Protein AF-A0A2X1STD0-F1 (afdb_monomer_lite)

Secondary structure (DSSP, 8-state):
-HHHHHHHHHHHHHHHHHHHHHHHHT-------HHHHHHHHHHHT-GGGG--HHHHHHHHHHHH-TT---TT-----HHHHHHHHHHHHHHH-GGGHHHHHHHHHHHHHHHHHHHHHHHH----HHHHHHHHHHHHHHHHHHHHHHHHHHIIIIIS-------------

Structure (mmCIF, N/CA/C/O backbone):
data_AF-A0A2X1STD0-F1
#
_entry.id   AF-A0A2X1STD0-F1
#
loop_
_atom_site.group_PDB
_atom_site.id
_atom_site.type_symbol
_atom_site.label_atom_id
_atom_site.label_alt_id
_atom_site.label_comp_id
_atom_site.label_asym_id
_atom_site.label_entity_id
_atom_site.label_seq_id
_atom_site.pdbx_PDB_ins_code
_atom_site.Cartn_x
_atom_site.Cartn_y
_atom_site.Cartn_z
_atom_site.occupancy
_atom_site.B_iso_or_equiv
_atom_site.auth_seq_id
_atom_site.auth_comp_id
_atom_site.auth_asym_id
_atom_site.auth_atom_id
_atom_site.pdbx_PDB_model_num
ATOM 1 N N . MET A 1 1 ? -5.506 3.963 -23.080 1.00 34.03 1 MET A N 1
ATOM 2 C CA . MET A 1 1 ? -5.191 4.203 -21.657 1.00 34.03 1 MET A CA 1
ATOM 3 C C . MET A 1 1 ? -6.422 4.009 -20.786 1.00 34.03 1 MET A C 1
ATOM 5 O O . MET A 1 1 ? -6.358 3.177 -19.891 1.00 34.03 1 MET A O 1
ATOM 9 N N . ASP A 1 2 ? -7.550 4.647 -21.108 1.00 25.81 2 ASP A N 1
ATOM 10 C CA . ASP A 1 2 ? -8.793 4.555 -20.318 1.00 25.81 2 ASP A CA 1
ATOM 11 C C . ASP A 1 2 ? -9.276 3.114 -20.081 1.00 25.81 2 ASP A C 1
ATOM 13 O O . ASP A 1 2 ? -9.507 2.726 -18.943 1.00 25.81 2 ASP A O 1
ATOM 17 N N . ASN A 1 3 ? -9.277 2.257 -21.109 1.00 29.80 3 ASN A N 1
ATOM 18 C CA . ASN A 1 3 ? -9.734 0.864 -20.974 1.00 29.80 3 ASN A CA 1
ATOM 19 C C . ASN A 1 3 ? -8.847 -0.028 -20.075 1.00 29.80 3 ASN A C 1
ATOM 21 O O . ASN A 1 3 ? -9.343 -1.008 -19.525 1.00 29.80 3 ASN A O 1
ATOM 25 N N . PHE A 1 4 ? -7.555 0.290 -19.904 1.00 35.88 4 PHE A N 1
ATOM 26 C CA . PHE A 1 4 ? -6.649 -0.483 -19.036 1.00 35.88 4 PHE A CA 1
ATOM 27 C C . PHE A 1 4 ? -6.838 -0.095 -17.567 1.00 35.88 4 PHE A C 1
ATOM 29 O O . PHE A 1 4 ? -6.947 -0.962 -16.706 1.00 35.88 4 PHE A O 1
ATOM 36 N N . ILE A 1 5 ? -6.976 1.208 -17.296 1.00 35.09 5 ILE A N 1
ATOM 37 C CA . ILE A 1 5 ? -7.277 1.739 -15.961 1.00 35.09 5 ILE A CA 1
ATOM 38 C C . ILE A 1 5 ? -8.663 1.256 -15.512 1.00 35.09 5 ILE A C 1
ATOM 40 O O . ILE A 1 5 ? -8.796 0.720 -14.413 1.00 35.09 5 ILE A O 1
ATOM 44 N N . THR A 1 6 ? -9.682 1.344 -16.376 1.00 33.81 6 THR A N 1
ATOM 45 C CA . THR A 1 6 ? -11.026 0.823 -16.083 1.00 33.81 6 THR A CA 1
ATOM 46 C C . THR A 1 6 ? -11.011 -0.693 -15.888 1.00 33.81 6 THR A C 1
ATOM 48 O O . THR A 1 6 ? -11.595 -1.176 -14.920 1.00 33.81 6 THR A O 1
ATOM 51 N N . GLY A 1 7 ? -10.297 -1.453 -16.727 1.00 27.80 7 GLY A N 1
ATOM 52 C CA . GLY A 1 7 ? -10.143 -2.902 -16.561 1.00 27.80 7 GLY A CA 1
ATOM 53 C C . GLY A 1 7 ? -9.484 -3.290 -15.233 1.00 27.80 7 GLY A C 1
ATOM 54 O O . GLY A 1 7 ? -9.909 -4.249 -14.595 1.00 27.80 7 GLY A O 1
ATOM 55 N N . PHE A 1 8 ? -8.512 -2.504 -14.765 1.00 41.25 8 PHE A N 1
ATOM 56 C CA . PHE A 1 8 ? -7.788 -2.755 -13.520 1.00 41.25 8 PHE A CA 1
ATOM 57 C C . PHE A 1 8 ? -8.585 -2.376 -12.264 1.00 41.25 8 PHE A C 1
ATOM 59 O O . PHE A 1 8 ? -8.634 -3.160 -11.321 1.00 41.25 8 PHE A O 1
ATOM 66 N N . PHE A 1 9 ? -9.300 -1.244 -12.267 1.00 44.06 9 PHE A N 1
ATOM 67 C CA . PHE A 1 9 ? -10.268 -0.928 -11.206 1.00 44.06 9 PHE A CA 1
ATOM 68 C C . PHE A 1 9 ? -11.393 -1.965 -11.141 1.00 44.06 9 PHE A C 1
ATOM 70 O O . PHE A 1 9 ? -11.813 -2.341 -10.050 1.00 44.06 9 PHE A O 1
ATOM 77 N N . THR A 1 10 ? -11.832 -2.481 -12.294 1.00 44.03 10 THR A N 1
ATOM 78 C CA . THR A 1 10 ? -12.817 -3.571 -12.360 1.00 44.03 10 THR A CA 1
ATOM 79 C C . THR A 1 10 ? -12.242 -4.870 -11.794 1.00 44.03 10 THR A C 1
ATOM 81 O O . THR A 1 10 ? -12.946 -5.580 -11.086 1.00 44.03 10 THR A O 1
ATOM 84 N N . LEU A 1 11 ? -10.958 -5.166 -12.033 1.00 43.41 11 LEU A N 1
ATOM 85 C CA . LEU A 1 11 ? -10.277 -6.341 -11.484 1.00 43.41 11 LEU A CA 1
ATOM 86 C C . LEU A 1 11 ? -10.058 -6.230 -9.968 1.00 43.41 11 LEU A C 1
ATOM 88 O O . LEU A 1 11 ? -10.284 -7.203 -9.260 1.00 43.41 11 LEU A O 1
ATOM 92 N N . ILE A 1 12 ? -9.676 -5.054 -9.459 1.00 53.53 12 ILE A N 1
ATOM 93 C CA . ILE A 1 12 ? -9.558 -4.787 -8.016 1.00 53.53 12 ILE A CA 1
ATOM 94 C C . ILE A 1 12 ? -10.929 -4.866 -7.347 1.00 53.53 12 ILE A C 1
ATOM 96 O O . ILE A 1 12 ? -11.050 -5.498 -6.306 1.00 53.53 12 ILE A O 1
ATOM 100 N N . ALA A 1 13 ? -11.971 -4.301 -7.958 1.00 51.78 13 ALA A N 1
ATOM 101 C CA . ALA A 1 13 ? -13.334 -4.407 -7.448 1.00 51.78 13 ALA A CA 1
ATOM 102 C C . ALA A 1 13 ? -13.853 -5.856 -7.490 1.00 51.78 13 ALA A C 1
ATOM 104 O O . ALA A 1 13 ? -14.517 -6.295 -6.556 1.00 51.78 13 ALA A O 1
ATOM 105 N N . ALA A 1 14 ? -13.524 -6.623 -8.534 1.00 50.84 14 ALA A N 1
ATOM 106 C CA . ALA A 1 14 ? -13.903 -8.029 -8.658 1.00 50.84 14 ALA A CA 1
ATOM 107 C C . ALA A 1 14 ? -13.141 -8.927 -7.672 1.00 50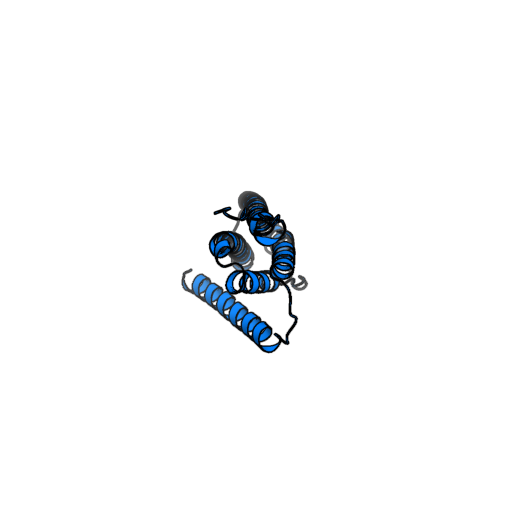.84 14 ALA A C 1
ATOM 109 O O . ALA A 1 14 ? -13.745 -9.791 -7.044 1.00 50.84 14 ALA A O 1
ATOM 110 N N . LEU A 1 15 ? -11.837 -8.705 -7.488 1.00 52.69 15 LEU A N 1
ATOM 111 C CA . LEU A 1 15 ? -11.032 -9.393 -6.477 1.00 52.69 15 LEU A CA 1
ATOM 112 C C . LEU A 1 15 ? -11.496 -9.009 -5.073 1.00 52.69 15 LEU A C 1
ATOM 114 O O . LEU A 1 15 ? -11.702 -9.894 -4.251 1.00 52.69 15 LEU A O 1
ATOM 118 N N . GLY A 1 16 ? -11.761 -7.726 -4.827 1.00 54.34 16 GLY A N 1
ATOM 119 C CA . GLY A 1 16 ? -12.380 -7.234 -3.601 1.00 54.34 16 GLY A CA 1
ATOM 120 C C . GLY A 1 16 ? -13.723 -7.911 -3.335 1.00 54.34 16 GLY A C 1
ATOM 121 O O . GLY A 1 16 ? -13.957 -8.361 -2.223 1.00 54.34 16 GLY A O 1
ATOM 122 N N . ALA A 1 17 ? -14.567 -8.096 -4.355 1.00 55.03 17 ALA A N 1
ATOM 123 C CA . ALA A 1 17 ? -15.843 -8.799 -4.231 1.00 55.03 17 ALA A CA 1
ATOM 124 C C . ALA A 1 17 ? -15.686 -10.307 -3.960 1.00 55.03 17 ALA A C 1
ATOM 126 O O . ALA A 1 17 ? -16.461 -10.858 -3.182 1.00 55.03 17 ALA A O 1
ATOM 127 N N . ILE A 1 18 ? -14.693 -10.975 -4.559 1.00 59.81 18 ILE A N 1
ATOM 128 C CA . ILE A 1 18 ? -14.389 -12.393 -4.298 1.00 59.81 18 ILE A CA 1
ATOM 129 C C . ILE A 1 18 ? -13.857 -12.567 -2.873 1.00 59.81 18 ILE A C 1
ATOM 131 O O . ILE A 1 18 ? -14.379 -13.391 -2.129 1.00 59.81 18 ILE A O 1
ATOM 135 N N . PHE A 1 19 ? -12.892 -11.748 -2.452 1.00 57.16 19 PHE A N 1
ATOM 136 C CA . PHE A 1 19 ? -12.356 -11.790 -1.092 1.00 57.16 19 PHE A CA 1
ATOM 137 C C . PHE A 1 19 ? -13.396 -11.375 -0.047 1.00 57.16 19 PHE A C 1
ATOM 139 O O . PHE A 1 19 ? -13.442 -11.963 1.031 1.00 57.16 19 PHE A O 1
ATOM 146 N N . LEU A 1 20 ? -14.271 -10.416 -0.365 1.00 56.31 20 LEU A N 1
ATOM 147 C CA . LEU A 1 20 ? -15.405 -10.039 0.476 1.00 56.31 20 LEU A CA 1
ATOM 148 C C . LEU A 1 20 ? -16.405 -11.191 0.588 1.00 56.31 20 LEU A C 1
ATOM 150 O O . LEU A 1 20 ? -16.864 -11.484 1.686 1.00 56.31 20 LEU A O 1
ATOM 15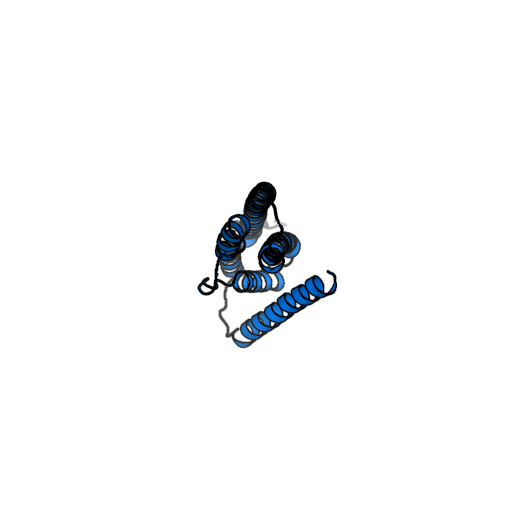4 N N . LYS A 1 21 ? -16.717 -11.878 -0.515 1.00 63.06 21 LYS A N 1
ATOM 155 C CA . LYS A 1 21 ? -17.590 -13.055 -0.511 1.00 63.06 21 LYS A CA 1
ATOM 156 C C . LYS A 1 21 ? -16.993 -14.183 0.334 1.00 63.06 21 LYS A C 1
ATOM 158 O O . LYS A 1 21 ? -17.670 -14.656 1.241 1.00 63.06 21 LYS A O 1
ATOM 163 N N . ASP A 1 22 ? -15.731 -14.544 0.115 1.00 60.09 22 ASP A N 1
ATOM 164 C CA . ASP A 1 22 ? -15.037 -15.569 0.906 1.00 60.09 22 ASP A CA 1
ATOM 165 C C . ASP A 1 22 ? -14.963 -15.181 2.390 1.00 60.09 22 ASP A C 1
ATOM 167 O O . ASP A 1 22 ? -15.122 -16.029 3.272 1.00 60.09 22 ASP A O 1
ATOM 171 N N . HIS A 1 23 ? -14.770 -13.895 2.694 1.00 59.28 23 HIS A N 1
ATOM 172 C CA . HIS A 1 23 ? -14.795 -13.387 4.063 1.00 59.28 23 HIS A CA 1
ATOM 173 C C . HIS A 1 23 ? -16.192 -13.489 4.696 1.00 59.28 23 HIS A C 1
ATOM 175 O O . HIS A 1 23 ? -16.317 -13.901 5.850 1.00 59.28 23 HIS A O 1
ATOM 181 N N . LEU A 1 24 ? -17.248 -13.143 3.953 1.00 59.06 24 LEU A N 1
ATOM 182 C CA . LEU A 1 24 ? -18.639 -13.230 4.402 1.00 59.06 24 LEU A CA 1
ATOM 183 C C . LEU A 1 24 ? -19.098 -14.685 4.586 1.00 59.06 24 LEU A C 1
ATOM 185 O O . LEU A 1 24 ? -19.803 -14.978 5.551 1.00 59.06 24 LEU A O 1
ATOM 189 N N . GLU A 1 25 ? -18.668 -15.603 3.719 1.00 66.19 25 GLU A N 1
ATOM 190 C CA . GLU A 1 25 ? -19.006 -17.031 3.781 1.00 66.19 25 GLU A CA 1
ATOM 191 C C . GLU A 1 25 ? -18.269 -17.761 4.919 1.00 66.19 25 GLU A C 1
ATOM 193 O O . GLU A 1 25 ? -18.838 -18.643 5.565 1.00 66.19 25 GLU A O 1
ATOM 198 N N . ASN A 1 26 ? -17.036 -17.350 5.241 1.00 62.44 26 ASN A N 1
ATOM 199 C CA . ASN A 1 26 ? -16.222 -17.960 6.301 1.00 62.44 26 ASN A CA 1
ATOM 200 C C . ASN A 1 26 ? -16.343 -17.274 7.670 1.00 62.44 26 ASN A C 1
ATOM 202 O O . ASN A 1 26 ? -15.664 -17.661 8.624 1.00 62.44 26 ASN A O 1
ATOM 206 N N . ARG A 1 27 ? -17.238 -16.290 7.811 1.00 61.19 27 ARG A N 1
ATOM 207 C CA . ARG A 1 27 ? -17.431 -15.444 9.001 1.00 61.19 27 ARG A CA 1
ATOM 208 C C . ARG A 1 27 ? -18.067 -16.154 10.206 1.00 61.19 27 ARG A C 1
ATOM 210 O O . ARG A 1 27 ? -18.819 -15.545 10.971 1.00 61.19 27 ARG A O 1
ATOM 217 N N . LYS A 1 28 ? -17.782 -17.446 10.406 1.00 50.31 28 LYS A N 1
ATOM 218 C CA . LYS A 1 28 ? -18.238 -18.226 11.563 1.00 50.31 28 LYS A CA 1
ATOM 219 C C . LYS A 1 28 ? -17.702 -17.604 12.858 1.00 50.31 28 LYS A C 1
ATOM 221 O O . LYS A 1 28 ? -16.575 -17.844 13.267 1.00 50.31 28 LYS A O 1
ATOM 226 N N . HIS A 1 29 ? -18.553 -16.781 13.467 1.00 51.09 29 HIS A N 1
ATOM 227 C CA . HIS A 1 29 ? -18.595 -16.320 14.855 1.00 51.09 29 HIS A CA 1
ATOM 228 C C . HIS A 1 29 ? -17.330 -16.527 15.707 1.00 51.09 29 HIS A C 1
ATOM 230 O O . HIS A 1 29 ? -17.322 -17.325 16.643 1.00 51.09 29 HIS A O 1
ATOM 236 N N . LEU A 1 30 ? -16.311 -15.698 15.494 1.00 53.19 30 LEU A N 1
ATOM 237 C CA . LEU A 1 30 ? -15.399 -15.315 16.570 1.00 53.19 30 LEU A CA 1
ATOM 238 C C . LEU A 1 30 ? -15.855 -13.948 17.083 1.00 53.19 30 LEU A C 1
ATOM 240 O O . LEU A 1 30 ? -15.869 -12.970 16.340 1.00 53.19 30 LEU A O 1
ATOM 244 N N . LYS A 1 31 ? -16.274 -13.874 18.354 1.00 61.00 31 LYS A N 1
ATOM 245 C CA . LYS A 1 31 ? -16.527 -12.602 19.052 1.00 61.00 31 LYS A CA 1
ATOM 246 C C . LYS A 1 31 ? -15.186 -11.887 19.283 1.00 61.00 31 LYS A C 1
ATOM 248 O O . LYS A 1 31 ? -14.687 -11.851 20.403 1.00 61.00 31 LYS A O 1
ATOM 253 N N . THR A 1 32 ? -14.577 -11.357 18.226 1.00 73.88 32 THR A N 1
ATOM 254 C CA . THR A 1 32 ? -13.379 -10.518 18.315 1.00 73.88 32 THR A CA 1
ATOM 255 C C . THR A 1 32 ? -13.769 -9.092 18.684 1.00 73.88 32 THR A C 1
ATOM 257 O O . THR A 1 32 ? -14.653 -8.479 18.083 1.00 73.88 32 THR A O 1
ATOM 260 N N . SER A 1 33 ? -13.115 -8.560 19.715 1.00 86.38 33 SER A N 1
ATOM 261 C CA . SER A 1 33 ? -13.306 -7.179 20.164 1.00 86.38 33 SER A CA 1
ATOM 262 C C . SER A 1 33 ? -12.840 -6.175 19.104 1.00 86.38 33 SER A C 1
ATOM 264 O O . SER A 1 33 ? -11.933 -6.462 18.321 1.00 86.38 33 SER A O 1
ATOM 266 N N . LEU A 1 34 ? -13.401 -4.960 19.126 1.00 88.12 34 LEU A N 1
ATOM 267 C CA . LEU A 1 34 ? -12.980 -3.865 18.240 1.00 88.12 34 LEU A CA 1
ATOM 268 C C . LEU A 1 34 ? -11.468 -3.592 18.342 1.00 88.12 34 LEU A C 1
ATOM 270 O O . LEU A 1 34 ? -10.805 -3.369 17.335 1.00 88.12 34 LEU A O 1
ATOM 274 N N . LYS A 1 35 ? -10.902 -3.709 19.550 1.00 89.44 35 LYS A N 1
ATOM 275 C CA . LYS A 1 35 ? -9.459 -3.588 19.792 1.00 89.44 35 LYS A CA 1
ATOM 276 C C . LYS A 1 35 ? -8.644 -4.694 19.111 1.00 89.44 35 LYS A C 1
ATOM 278 O O . LYS A 1 35 ? -7.591 -4.403 18.561 1.00 89.44 35 LYS A O 1
ATOM 283 N N . GLN A 1 36 ? -9.109 -5.946 19.125 1.00 89.38 36 GLN A N 1
ATOM 284 C CA . GLN A 1 36 ? -8.427 -7.044 18.421 1.00 89.38 36 GLN A CA 1
ATOM 285 C C . GLN A 1 36 ? -8.450 -6.835 16.905 1.00 89.38 36 GLN A C 1
ATOM 287 O O . GLN A 1 36 ? -7.413 -6.974 16.266 1.00 89.38 36 GLN A O 1
ATOM 292 N N . LYS A 1 37 ? -9.591 -6.408 16.354 1.00 90.94 37 LYS A N 1
ATOM 293 C CA . LYS A 1 37 ? -9.704 -6.041 14.935 1.00 90.94 37 LYS A CA 1
ATOM 294 C C . LYS A 1 37 ? -8.783 -4.873 14.564 1.00 90.94 37 LYS A C 1
ATOM 296 O O . LYS A 1 37 ? -8.206 -4.864 13.485 1.00 90.94 37 LYS A O 1
ATOM 301 N N . ALA A 1 38 ? -8.600 -3.910 15.470 1.00 91.88 38 ALA A N 1
ATOM 302 C CA . ALA A 1 38 ? -7.692 -2.785 15.251 1.00 91.88 38 ALA A CA 1
ATOM 303 C C . ALA A 1 38 ? -6.220 -3.220 15.269 1.00 91.88 38 ALA A C 1
ATOM 305 O O . ALA A 1 38 ? -5.422 -2.711 14.490 1.00 91.88 38 ALA A O 1
ATOM 306 N N . ILE A 1 39 ? -5.856 -4.183 16.124 1.00 91.00 39 ILE A N 1
ATOM 307 C CA . ILE A 1 39 ? -4.514 -4.787 16.140 1.00 91.00 39 ILE A CA 1
ATOM 308 C C . ILE A 1 39 ? -4.255 -5.569 14.844 1.00 91.00 39 ILE A C 1
ATOM 310 O O . ILE A 1 39 ? -3.166 -5.477 14.283 1.00 91.00 39 ILE A O 1
ATOM 314 N N . GLU A 1 40 ? -5.252 -6.299 14.344 1.00 92.00 40 GLU A N 1
ATOM 315 C CA . GLU A 1 40 ? -5.168 -6.995 13.056 1.00 92.00 40 GLU A CA 1
ATOM 316 C C . GLU A 1 40 ? -4.980 -6.004 11.898 1.00 92.00 40 GLU A C 1
ATOM 318 O O . GLU A 1 40 ? -4.021 -6.127 11.135 1.00 92.00 40 GLU A O 1
ATOM 323 N N . ALA A 1 41 ? -5.812 -4.960 11.830 1.00 92.31 41 ALA A N 1
ATOM 324 C CA . ALA A 1 41 ? -5.675 -3.889 10.844 1.00 92.31 41 ALA A CA 1
ATOM 325 C C . ALA A 1 41 ? -4.309 -3.191 10.945 1.00 92.31 41 ALA A C 1
ATOM 327 O O . ALA A 1 41 ? -3.689 -2.905 9.927 1.00 92.31 41 ALA A O 1
ATOM 328 N N . TYR A 1 42 ? -3.794 -2.974 12.158 1.00 92.56 42 TYR A N 1
ATOM 329 C CA . TYR A 1 42 ? -2.471 -2.388 12.389 1.00 92.56 42 TYR A CA 1
ATOM 330 C C . TYR A 1 42 ? -1.345 -3.277 11.851 1.00 92.56 42 TYR A C 1
ATOM 332 O O . TYR A 1 42 ? -0.384 -2.774 11.268 1.00 92.56 42 TYR A O 1
ATOM 340 N N . SER A 1 43 ? -1.456 -4.594 12.049 1.00 91.50 43 SER A N 1
ATOM 341 C CA . SER A 1 43 ? -0.496 -5.563 11.522 1.00 91.50 43 SER A CA 1
ATOM 342 C C . SER A 1 43 ? -0.525 -5.588 9.998 1.00 91.50 43 SER A C 1
ATOM 344 O O . SER A 1 43 ? 0.532 -5.620 9.376 1.00 91.50 43 SER A O 1
ATOM 346 N N . LEU A 1 44 ? -1.721 -5.548 9.401 1.00 91.38 44 LEU A N 1
ATOM 347 C CA . LEU A 1 44 ? -1.907 -5.516 7.950 1.00 91.38 44 LEU A CA 1
ATOM 348 C C . LEU A 1 44 ? -1.421 -4.201 7.340 1.00 91.38 44 LEU A C 1
ATOM 350 O O . LEU A 1 44 ? -0.814 -4.236 6.278 1.00 91.38 44 LEU A O 1
ATOM 354 N N . ALA A 1 45 ? -1.598 -3.076 8.036 1.00 92.62 45 ALA A N 1
ATOM 355 C CA . ALA A 1 45 ? -1.183 -1.746 7.600 1.00 92.62 45 ALA A CA 1
ATOM 356 C C . ALA A 1 45 ? 0.344 -1.547 7.521 1.00 92.62 45 ALA A C 1
ATOM 358 O O . ALA A 1 45 ? 0.785 -0.463 7.160 1.00 92.62 45 ALA A O 1
ATOM 359 N N . ASP A 1 46 ? 1.167 -2.546 7.858 1.00 90.44 46 ASP A N 1
ATOM 360 C CA . ASP A 1 46 ? 2.617 -2.471 7.683 1.00 90.44 46 ASP A CA 1
ATOM 361 C C . ASP A 1 46 ? 2.995 -2.361 6.198 1.00 90.44 46 ASP A C 1
ATOM 363 O O . ASP A 1 46 ? 2.687 -3.242 5.398 1.00 90.44 46 ASP A O 1
ATOM 367 N N . SER A 1 47 ? 3.729 -1.304 5.842 1.00 86.56 47 SER A N 1
ATOM 368 C CA . SER A 1 47 ? 4.271 -1.077 4.492 1.00 86.56 47 SER A CA 1
ATOM 369 C C . SER A 1 47 ? 4.919 -2.309 3.833 1.00 86.56 47 SER A C 1
ATOM 371 O O . SER A 1 47 ? 4.833 -2.472 2.614 1.00 86.56 47 SER A O 1
ATOM 373 N N . ARG A 1 48 ? 5.533 -3.214 4.611 1.00 85.56 48 A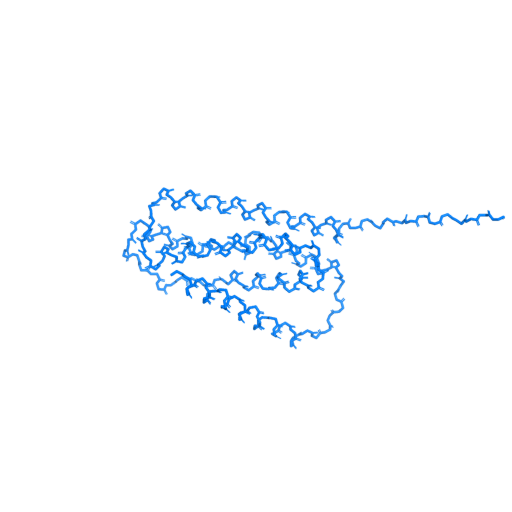RG A N 1
ATOM 374 C CA . ARG A 1 48 ? 6.155 -4.443 4.090 1.00 85.56 48 ARG A CA 1
ATOM 375 C C . ARG A 1 4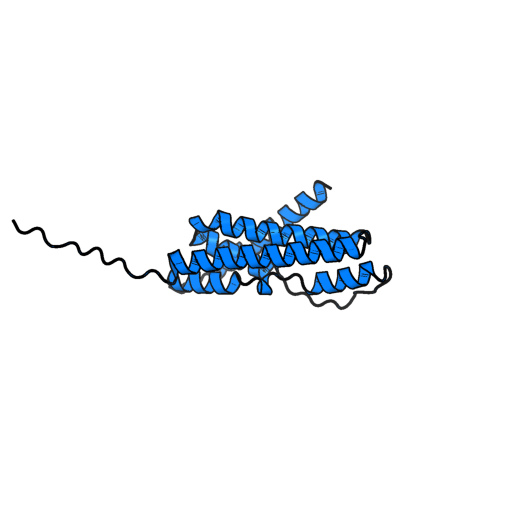8 ? 5.139 -5.387 3.450 1.00 85.56 48 ARG A C 1
ATOM 377 O O . ARG A 1 48 ? 5.452 -5.983 2.428 1.00 85.56 48 ARG A O 1
ATOM 384 N N . ASN A 1 49 ? 3.913 -5.441 3.971 1.00 84.88 49 ASN A N 1
ATOM 385 C CA . ASN A 1 49 ? 2.832 -6.280 3.441 1.00 84.88 49 ASN A CA 1
ATOM 386 C C . ASN A 1 49 ? 2.317 -5.815 2.073 1.00 84.88 49 ASN A C 1
ATOM 388 O O . ASN A 1 49 ? 1.606 -6.562 1.400 1.00 84.88 49 ASN A O 1
ATOM 392 N N . PHE A 1 50 ? 2.649 -4.581 1.685 1.00 86.06 50 PHE A N 1
ATOM 393 C CA . PHE A 1 50 ? 2.237 -3.960 0.426 1.00 86.06 50 PHE A CA 1
ATOM 394 C C . PHE A 1 50 ? 3.411 -3.665 -0.505 1.00 86.06 50 PHE A C 1
ATOM 396 O O . PHE A 1 50 ? 3.261 -2.996 -1.528 1.00 86.06 50 PHE A O 1
ATOM 403 N N . THR A 1 51 ? 4.613 -4.116 -0.150 1.00 84.06 51 THR A N 1
ATOM 404 C CA . THR A 1 51 ? 5.785 -3.863 -0.978 1.00 84.06 51 THR A CA 1
ATOM 405 C C . THR A 1 51 ? 5.728 -4.757 -2.215 1.00 84.06 51 THR A C 1
ATOM 407 O O . THR A 1 51 ? 5.765 -5.975 -2.111 1.00 84.06 51 THR A O 1
ATOM 410 N N . LEU A 1 52 ? 5.718 -4.155 -3.408 1.00 86.25 52 LEU A N 1
ATOM 411 C CA . LEU A 1 52 ? 5.775 -4.862 -4.696 1.00 86.25 52 LEU A CA 1
ATOM 412 C C . LEU A 1 52 ? 7.206 -5.324 -5.040 1.00 86.25 52 LEU A C 1
ATOM 414 O O . LEU A 1 52 ? 7.681 -5.132 -6.157 1.00 86.25 52 LEU A O 1
ATOM 418 N N . ALA A 1 53 ? 7.929 -5.877 -4.060 1.00 84.25 53 ALA A N 1
ATOM 419 C CA . ALA A 1 53 ? 9.375 -6.116 -4.114 1.00 84.25 53 ALA A CA 1
ATOM 420 C C . ALA A 1 53 ? 9.802 -6.930 -5.344 1.00 84.25 53 ALA A C 1
ATOM 422 O O . ALA A 1 53 ? 10.763 -6.578 -6.026 1.00 84.25 53 ALA A O 1
ATOM 423 N N . GLU A 1 54 ? 9.053 -7.978 -5.664 1.00 81.81 54 GLU A N 1
ATOM 424 C CA . GLU A 1 54 ? 9.343 -8.872 -6.786 1.00 81.81 54 GLU A CA 1
ATOM 425 C C . GLU A 1 54 ? 9.199 -8.159 -8.134 1.00 81.81 54 GLU A C 1
ATOM 427 O O . GLU A 1 54 ? 10.099 -8.229 -8.975 1.00 81.81 54 GLU A O 1
ATOM 432 N N . MET A 1 55 ? 8.114 -7.395 -8.315 1.00 84.19 55 MET A N 1
ATOM 433 C CA . MET A 1 55 ? 7.904 -6.583 -9.518 1.00 84.19 55 MET A CA 1
ATOM 434 C C . MET A 1 55 ? 8.975 -5.500 -9.657 1.00 84.19 55 MET A C 1
ATOM 436 O O . MET A 1 55 ? 9.430 -5.237 -10.767 1.00 84.19 55 MET A O 1
ATOM 440 N N . ARG A 1 56 ? 9.426 -4.903 -8.547 1.00 87.00 56 ARG A N 1
ATOM 441 C CA . ARG A 1 56 ? 10.512 -3.910 -8.548 1.00 87.00 56 ARG A CA 1
ATOM 442 C C . ARG A 1 56 ? 11.831 -4.518 -9.013 1.00 87.00 56 ARG A C 1
ATOM 444 O O . ARG A 1 56 ? 12.505 -3.940 -9.861 1.00 87.00 56 ARG A O 1
ATOM 451 N N . VAL A 1 57 ? 12.186 -5.695 -8.495 1.00 85.75 57 VAL A N 1
ATOM 452 C CA . VAL A 1 57 ? 13.394 -6.421 -8.914 1.00 85.75 57 VAL A CA 1
ATOM 453 C C . VAL A 1 57 ? 13.316 -6.778 -10.397 1.00 85.75 57 VAL A C 1
ATOM 455 O O . VAL A 1 57 ? 14.293 -6.574 -11.115 1.00 85.75 57 VAL A O 1
ATOM 458 N N . LEU A 1 58 ? 12.164 -7.263 -10.872 1.00 85.44 58 LEU A N 1
ATOM 459 C CA . LEU A 1 58 ? 11.940 -7.526 -12.294 1.00 85.44 58 LEU A CA 1
ATOM 460 C C . LEU A 1 58 ? 12.145 -6.263 -13.139 1.00 85.44 58 LEU A C 1
ATOM 462 O O . LEU A 1 58 ? 12.944 -6.276 -14.073 1.00 85.44 58 LEU A O 1
ATOM 466 N N . CYS A 1 59 ? 11.455 -5.174 -12.800 1.00 87.25 59 CYS A N 1
ATOM 467 C CA . CYS A 1 59 ? 11.530 -3.922 -13.548 1.00 87.25 59 CYS A CA 1
ATOM 468 C C . CYS A 1 59 ? 12.956 -3.368 -13.567 1.00 87.25 59 CYS A C 1
ATOM 470 O O . CYS A 1 59 ? 13.438 -2.966 -14.621 1.00 87.25 59 CYS A O 1
ATOM 472 N N . GLY A 1 60 ? 13.675 -3.435 -12.442 1.00 87.50 60 GLY A N 1
ATOM 473 C CA . GLY A 1 60 ? 15.078 -3.031 -12.379 1.00 87.50 60 GLY A CA 1
ATOM 474 C C . GLY A 1 60 ? 15.977 -3.835 -13.323 1.00 87.50 60 GLY A C 1
ATOM 475 O O . GLY A 1 60 ? 16.915 -3.283 -13.894 1.00 87.50 60 GLY A O 1
ATOM 476 N N . LYS A 1 61 ? 15.681 -5.121 -13.544 1.00 86.75 61 LYS A N 1
ATOM 477 C CA . LYS A 1 61 ? 16.399 -5.938 -14.530 1.00 86.75 61 LYS A CA 1
ATOM 478 C C . LYS A 1 61 ? 15.996 -5.598 -15.965 1.00 86.75 61 LYS A C 1
ATOM 480 O O . LYS A 1 61 ? 16.887 -5.448 -16.787 1.00 86.75 61 LYS A O 1
ATOM 485 N N . LEU A 1 62 ? 14.705 -5.401 -16.246 1.00 84.88 62 LEU A N 1
ATOM 486 C CA . LEU A 1 62 ? 14.201 -5.033 -17.582 1.00 84.88 62 LEU A CA 1
ATOM 487 C C . LEU A 1 62 ? 14.699 -3.665 -18.065 1.00 84.88 62 LEU A C 1
ATOM 489 O O . LEU A 1 62 ? 14.954 -3.474 -19.252 1.00 84.88 62 LEU A O 1
ATOM 493 N N . VAL A 1 63 ? 14.858 -2.715 -17.143 1.00 86.31 63 VAL A N 1
ATOM 494 C CA . VAL A 1 63 ? 15.412 -1.389 -17.439 1.00 86.31 63 VAL A CA 1
ATOM 495 C C . VAL A 1 63 ? 16.888 -1.474 -17.849 1.00 86.31 63 VAL A C 1
ATOM 497 O O . VAL A 1 63 ? 17.323 -0.707 -18.707 1.00 86.31 63 VAL A O 1
ATOM 500 N N . ASN A 1 64 ? 17.640 -2.427 -17.289 1.00 82.62 64 ASN A N 1
ATOM 501 C CA . ASN A 1 64 ? 19.061 -2.635 -17.592 1.00 82.62 64 ASN A CA 1
ATOM 502 C C . ASN A 1 64 ? 19.292 -3.582 -18.783 1.00 82.62 64 ASN A C 1
ATOM 504 O O . ASN A 1 64 ? 20.257 -3.417 -19.524 1.00 82.62 64 ASN A O 1
ATOM 508 N N . ASP A 1 65 ? 18.415 -4.567 -18.968 1.00 84.00 65 ASP A N 1
ATOM 509 C CA . ASP A 1 65 ? 18.446 -5.544 -20.052 1.00 84.00 65 ASP A CA 1
ATOM 510 C C . ASP A 1 65 ? 17.021 -5.833 -20.545 1.00 84.00 65 ASP A C 1
ATOM 512 O O . ASP A 1 65 ? 16.240 -6.546 -19.909 1.00 84.00 65 ASP A O 1
ATOM 516 N N . LYS A 1 66 ? 16.698 -5.311 -21.733 1.00 76.56 66 LYS A N 1
ATOM 517 C CA . LYS A 1 66 ? 15.371 -5.449 -22.355 1.00 76.56 66 LYS A CA 1
ATOM 518 C C . LYS A 1 66 ? 15.010 -6.889 -22.734 1.00 76.56 66 LYS A C 1
ATOM 520 O O . LYS A 1 66 ? 13.839 -7.155 -22.995 1.00 76.56 66 LYS A O 1
ATOM 525 N N . ASN A 1 67 ? 15.986 -7.799 -22.773 1.00 80.56 67 ASN A N 1
ATOM 526 C CA . ASN A 1 67 ? 15.791 -9.208 -23.114 1.00 80.56 67 ASN A CA 1
ATOM 527 C C . ASN A 1 67 ? 15.772 -10.120 -21.877 1.00 80.56 67 ASN A C 1
ATOM 529 O O . ASN A 1 67 ? 15.793 -11.345 -22.017 1.00 80.56 67 ASN A O 1
ATOM 533 N N . TYR A 1 68 ? 15.737 -9.547 -20.669 1.00 79.88 68 TYR A N 1
ATOM 534 C CA . TYR A 1 68 ? 15.710 -10.320 -19.435 1.00 79.88 68 TYR A CA 1
ATOM 535 C C . TYR A 1 68 ? 14.509 -11.285 -19.404 1.00 79.88 68 TYR A C 1
ATOM 537 O O . TYR A 1 68 ? 13.360 -10.873 -19.552 1.00 79.88 68 TYR A O 1
ATOM 545 N N . SER A 1 69 ? 14.774 -12.578 -19.185 1.00 71.31 69 SER A N 1
ATOM 546 C CA . SER A 1 69 ? 13.748 -13.623 -19.059 1.00 71.31 69 SER A CA 1
ATOM 547 C C . SER A 1 69 ? 13.283 -13.771 -17.608 1.00 71.31 69 SER A C 1
ATOM 549 O O . SER A 1 69 ? 14.098 -13.842 -16.686 1.00 71.31 69 SER A O 1
ATOM 551 N N . TYR A 1 70 ? 11.966 -13.833 -17.393 1.00 66.19 70 TYR A N 1
ATOM 552 C CA . TYR A 1 70 ? 11.353 -13.748 -16.061 1.00 66.19 70 TYR A CA 1
ATOM 553 C C . TYR A 1 70 ? 10.285 -14.816 -15.778 1.00 66.19 70 TYR A C 1
ATOM 555 O O . TYR A 1 70 ? 9.348 -14.592 -15.015 1.00 66.19 70 TYR A O 1
ATOM 563 N N . THR A 1 71 ? 10.459 -16.018 -16.333 1.00 67.69 71 THR A N 1
ATOM 564 C CA . THR A 1 71 ? 9.521 -17.152 -16.197 1.00 67.69 71 THR A CA 1
ATOM 565 C C . THR A 1 71 ? 9.320 -17.673 -14.765 1.00 67.69 71 THR A C 1
ATOM 567 O O . THR A 1 71 ? 8.344 -18.376 -14.526 1.00 67.69 71 THR A O 1
ATOM 570 N N . ASN A 1 72 ? 10.200 -17.332 -13.814 1.00 58.38 72 ASN A N 1
ATOM 571 C CA . ASN A 1 72 ? 10.246 -17.940 -12.473 1.00 58.38 72 ASN A CA 1
ATOM 572 C C . ASN A 1 72 ? 10.048 -16.941 -11.318 1.00 58.38 72 ASN A C 1
ATOM 574 O O . ASN A 1 72 ? 10.578 -17.157 -10.227 1.00 58.38 72 ASN A O 1
ATOM 578 N N . LEU A 1 73 ? 9.348 -15.826 -11.532 1.00 57.91 73 LEU A N 1
ATOM 579 C CA . LEU A 1 73 ? 9.080 -14.911 -10.421 1.00 57.91 73 LEU A CA 1
ATOM 580 C C . LEU A 1 73 ? 8.080 -15.529 -9.435 1.00 57.91 73 LEU A C 1
ATOM 582 O O . LEU A 1 73 ? 7.056 -16.066 -9.876 1.00 57.91 73 LEU A O 1
ATOM 586 N N . PRO A 1 74 ? 8.354 -15.456 -8.120 1.00 52.56 74 PRO A N 1
ATOM 587 C CA . PRO A 1 74 ? 7.365 -15.822 -7.127 1.00 52.56 74 PRO A CA 1
ATOM 588 C C . PRO A 1 74 ? 6.183 -14.841 -7.187 1.00 52.56 74 PRO A C 1
ATOM 590 O O . PRO A 1 74 ? 6.230 -13.813 -7.865 1.00 52.56 74 PRO A O 1
ATOM 593 N N . LYS A 1 75 ? 5.062 -15.255 -6.593 1.00 56.66 75 LYS A N 1
ATOM 594 C CA . LYS A 1 75 ? 3.804 -14.508 -6.598 1.00 56.66 75 LYS A CA 1
ATOM 595 C C . LYS A 1 75 ? 3.376 -14.273 -5.159 1.00 56.66 75 LYS A C 1
ATOM 597 O O . LYS A 1 75 ? 2.648 -15.094 -4.606 1.00 56.66 75 LYS A O 1
ATOM 602 N N . GLU A 1 76 ? 3.786 -13.163 -4.565 1.00 53.50 76 GLU A N 1
ATOM 603 C CA . GLU A 1 76 ? 3.123 -12.667 -3.357 1.00 53.50 76 GLU A CA 1
ATOM 604 C C . GLU A 1 76 ? 2.006 -11.676 -3.717 1.00 53.50 76 GLU A C 1
ATOM 606 O O . GLU A 1 76 ? 2.191 -10.731 -4.489 1.00 53.50 76 GLU A O 1
ATOM 611 N N . SER A 1 77 ? 0.802 -11.901 -3.181 1.00 66.31 77 SER A N 1
ATOM 612 C CA . SER A 1 77 ? -0.374 -11.092 -3.513 1.00 66.31 77 SER A CA 1
ATOM 613 C C . SER A 1 77 ? -0.516 -9.905 -2.560 1.00 66.31 77 SER A C 1
ATOM 615 O O . SER A 1 77 ? -1.226 -9.970 -1.557 1.00 66.31 77 SER A O 1
ATOM 617 N N . VAL A 1 78 ? 0.099 -8.773 -2.918 1.00 79.44 78 VAL A N 1
ATOM 618 C CA . VAL A 1 78 ? -0.162 -7.458 -2.287 1.00 79.44 78 VAL A CA 1
ATOM 619 C C . VAL A 1 78 ? -1.667 -7.151 -2.213 1.00 79.44 78 VAL A C 1
ATOM 621 O O . VAL A 1 78 ? -2.140 -6.546 -1.251 1.00 79.44 78 VAL A O 1
ATOM 624 N N . LEU A 1 79 ? -2.431 -7.621 -3.204 1.00 76.25 79 LEU A N 1
ATOM 625 C CA . LEU A 1 79 ? -3.877 -7.422 -3.298 1.00 76.25 79 LEU A CA 1
ATOM 626 C C . LEU A 1 79 ? -4.655 -8.146 -2.192 1.00 76.25 79 LEU A C 1
ATOM 628 O O . LEU A 1 79 ? -5.680 -7.640 -1.746 1.00 76.25 79 LEU A O 1
ATOM 632 N N . GLU A 1 80 ? -4.174 -9.295 -1.713 1.00 78.50 80 GLU A N 1
ATOM 633 C CA . GLU A 1 80 ? -4.855 -10.050 -0.657 1.00 78.50 80 GLU A CA 1
ATOM 634 C C . GLU A 1 80 ? -4.796 -9.312 0.687 1.00 78.50 80 GLU A C 1
ATOM 636 O O . GLU A 1 80 ? -5.814 -9.148 1.362 1.00 78.50 80 GLU A O 1
ATOM 641 N N . ASN A 1 81 ? -3.614 -8.816 1.064 1.00 83.31 81 ASN A N 1
ATOM 642 C CA . ASN A 1 81 ? -3.443 -8.025 2.285 1.00 83.31 81 ASN A CA 1
ATOM 643 C C . ASN A 1 81 ? -4.253 -6.727 2.226 1.00 83.31 81 ASN A C 1
ATOM 645 O O . ASN A 1 81 ? -4.839 -6.309 3.226 1.00 83.31 81 ASN A O 1
ATOM 649 N N . LEU A 1 82 ? -4.304 -6.105 1.046 1.00 84.38 82 LEU A N 1
ATOM 650 C CA . LEU A 1 82 ? -5.050 -4.875 0.819 1.00 84.38 82 LEU A CA 1
ATOM 651 C C . LEU A 1 82 ? -6.561 -5.101 0.951 1.00 84.38 82 LEU A C 1
ATOM 653 O O . LEU A 1 82 ? -7.221 -4.325 1.637 1.00 84.38 82 LEU A O 1
ATOM 657 N N . ALA A 1 83 ? -7.087 -6.191 0.386 1.00 80.94 83 ALA A N 1
ATOM 658 C CA . ALA A 1 83 ? -8.495 -6.566 0.513 1.00 80.94 83 ALA A CA 1
ATOM 659 C C . ALA A 1 83 ? -8.878 -6.893 1.967 1.00 80.94 83 ALA A C 1
ATOM 661 O O . ALA A 1 83 ? -9.911 -6.446 2.462 1.00 80.94 83 ALA A O 1
ATOM 662 N N . LYS A 1 84 ? -8.023 -7.623 2.697 1.00 83.88 84 LYS A N 1
ATOM 663 C CA . LYS A 1 84 ? -8.234 -7.902 4.129 1.00 83.88 84 LYS A CA 1
ATOM 664 C C . LYS A 1 84 ? -8.294 -6.617 4.955 1.00 83.88 84 LYS A C 1
ATOM 666 O O . LYS A 1 84 ? -9.159 -6.480 5.821 1.00 83.88 84 LYS A O 1
ATOM 671 N N . LEU A 1 85 ? -7.398 -5.668 4.678 1.00 87.19 85 LEU A N 1
ATOM 672 C CA . LEU A 1 85 ? -7.396 -4.370 5.346 1.00 87.19 85 LEU A CA 1
ATOM 673 C C . LEU A 1 85 ? -8.643 -3.549 4.988 1.00 87.19 85 LEU A C 1
ATOM 675 O O . LEU A 1 85 ? -9.265 -2.991 5.887 1.00 87.19 85 LEU A O 1
ATOM 679 N N . GLU A 1 86 ? -9.038 -3.515 3.715 1.00 84.69 86 GLU A N 1
ATOM 680 C CA . GLU A 1 86 ? -10.244 -2.824 3.243 1.00 84.69 86 GLU A CA 1
ATOM 681 C C . GLU A 1 86 ? -11.492 -3.272 4.007 1.00 84.69 86 GLU A C 1
ATOM 683 O O . GLU A 1 86 ? -12.223 -2.444 4.550 1.00 84.69 86 GLU A O 1
ATOM 688 N N . ILE A 1 87 ? -11.691 -4.588 4.118 1.00 81.44 87 ILE A N 1
ATOM 689 C CA . ILE A 1 87 ? -12.820 -5.182 4.839 1.00 81.44 87 ILE A CA 1
ATOM 690 C C . ILE A 1 87 ? -12.819 -4.724 6.302 1.00 81.44 87 ILE A C 1
ATOM 692 O O . ILE A 1 87 ? -13.836 -4.246 6.807 1.00 81.44 87 ILE A O 1
ATOM 696 N N . LEU A 1 88 ? -11.671 -4.797 6.984 1.00 84.81 88 LEU A N 1
ATOM 697 C CA . LEU A 1 88 ? -11.568 -4.366 8.379 1.00 84.81 88 LEU A CA 1
ATOM 698 C C . LEU A 1 88 ? -11.916 -2.884 8.553 1.00 84.81 88 LEU A C 1
ATOM 700 O O . LEU A 1 88 ? -12.633 -2.547 9.501 1.00 84.81 88 LEU A O 1
ATOM 704 N N . ILE A 1 89 ? -11.437 -2.021 7.653 1.00 84.25 89 ILE A N 1
ATOM 705 C CA . ILE A 1 89 ? -11.678 -0.576 7.703 1.00 84.25 89 ILE A CA 1
ATOM 706 C C . ILE A 1 89 ? -13.153 -0.259 7.429 1.00 84.25 89 ILE A C 1
ATOM 708 O O . ILE A 1 89 ? -13.783 0.403 8.254 1.00 84.25 89 ILE A O 1
ATOM 712 N N . ILE A 1 90 ? -13.732 -0.776 6.341 1.00 78.75 90 ILE A N 1
ATOM 713 C CA . ILE A 1 90 ? -15.125 -0.499 5.955 1.00 78.75 90 ILE A CA 1
ATOM 714 C C . ILE A 1 90 ? -16.101 -0.955 7.041 1.00 78.75 90 ILE A C 1
ATOM 716 O O . ILE A 1 90 ? -17.059 -0.251 7.359 1.00 78.75 90 ILE A O 1
ATOM 720 N N . GLU A 1 91 ? -15.863 -2.124 7.629 1.00 78.81 91 GLU A N 1
ATOM 721 C CA . GLU A 1 91 ? -16.819 -2.726 8.553 1.00 78.81 91 GLU A CA 1
ATOM 722 C C . GLU A 1 91 ? -16.693 -2.224 9.993 1.00 78.81 91 GLU A C 1
ATOM 724 O O . GLU A 1 91 ? -17.642 -2.365 10.766 1.00 78.81 91 GLU A O 1
ATOM 729 N N . ASN A 1 92 ? -15.531 -1.691 10.391 1.00 84.12 92 ASN A N 1
ATOM 730 C CA . ASN A 1 92 ? -15.251 -1.410 11.804 1.00 84.12 92 ASN A CA 1
ATOM 731 C C . ASN A 1 92 ? -14.654 -0.020 12.071 1.00 84.12 92 ASN A C 1
ATOM 733 O O . ASN A 1 92 ? -14.776 0.466 13.196 1.00 84.12 92 ASN A O 1
ATOM 737 N N . PHE A 1 93 ? -14.023 0.616 11.081 1.00 86.12 93 PHE A N 1
ATOM 738 C CA . PHE A 1 93 ? -13.217 1.832 11.249 1.00 86.12 93 PHE A CA 1
ATOM 739 C C . PHE A 1 93 ? -13.529 2.867 10.159 1.00 86.12 93 PHE A C 1
ATOM 741 O O . PHE A 1 93 ? -12.630 3.380 9.497 1.00 86.12 93 PHE A O 1
ATOM 748 N N . TYR A 1 94 ? -14.814 3.168 9.951 1.00 80.69 94 TYR A N 1
ATOM 749 C CA . TYR A 1 94 ? -15.275 4.025 8.850 1.00 80.69 94 TYR A CA 1
ATOM 750 C C . TYR A 1 94 ? -14.587 5.402 8.805 1.00 80.69 94 TYR A C 1
ATOM 752 O O . TYR A 1 94 ? -14.314 5.925 7.726 1.00 80.69 94 TYR A O 1
ATOM 760 N N . ASP A 1 95 ? -14.256 5.993 9.957 1.00 82.50 95 ASP A N 1
ATOM 761 C CA . ASP A 1 95 ? -13.534 7.269 10.022 1.00 82.50 95 ASP A CA 1
ATOM 762 C C . ASP A 1 95 ? -12.071 7.182 9.554 1.00 82.50 95 ASP A C 1
ATOM 764 O O . ASP A 1 95 ? -11.463 8.213 9.271 1.00 82.50 95 ASP A O 1
ATOM 768 N N . LEU A 1 96 ? -11.519 5.974 9.404 1.00 91.06 96 LEU A N 1
ATOM 769 C CA . LEU A 1 96 ? -10.198 5.731 8.822 1.00 91.06 96 LEU A CA 1
ATOM 770 C C . LEU A 1 96 ? -10.231 5.503 7.304 1.00 91.06 96 LEU A C 1
ATOM 772 O O . LEU A 1 96 ? -9.166 5.377 6.695 1.00 91.06 96 LEU A O 1
ATOM 776 N N . ASN A 1 97 ? -11.409 5.502 6.667 1.00 84.50 97 ASN A N 1
ATOM 777 C CA . ASN A 1 97 ? -11.537 5.359 5.212 1.00 84.50 97 ASN A CA 1
ATOM 778 C C . ASN A 1 97 ? -10.624 6.315 4.424 1.00 84.50 97 ASN A C 1
ATOM 780 O O . ASN A 1 97 ? -9.945 5.844 3.514 1.00 84.50 97 ASN A O 1
ATOM 784 N N . PRO A 1 98 ? -10.523 7.621 4.748 1.00 84.88 98 PRO A N 1
ATOM 785 C CA . PRO A 1 98 ? -9.633 8.519 4.011 1.00 84.88 98 PRO A CA 1
ATOM 786 C C . PRO A 1 98 ? -8.154 8.112 4.101 1.00 84.88 98 PRO A C 1
ATOM 788 O O . PRO A 1 98 ? -7.439 8.152 3.100 1.00 84.88 98 PRO A O 1
ATOM 791 N N . ALA A 1 99 ? -7.707 7.674 5.284 1.00 89.25 99 ALA A N 1
ATOM 792 C CA . ALA A 1 99 ? -6.341 7.206 5.510 1.00 89.25 99 ALA A CA 1
ATOM 793 C C . ALA A 1 99 ? -6.048 5.940 4.689 1.00 89.25 99 ALA A C 1
ATOM 795 O O . ALA A 1 99 ? -5.027 5.853 4.004 1.00 89.25 99 ALA A O 1
ATOM 796 N N . PHE A 1 100 ? -6.983 4.987 4.713 1.00 90.56 100 PHE A N 1
ATOM 797 C CA . PHE A 1 100 ? -6.909 3.760 3.928 1.00 90.56 100 PHE A CA 1
ATOM 798 C C . PHE A 1 100 ? -6.912 4.032 2.416 1.00 90.56 100 PHE A C 1
ATOM 800 O O . PHE A 1 100 ? -6.073 3.493 1.699 1.00 90.56 100 PHE A O 1
ATOM 807 N N . LEU A 1 101 ? -7.798 4.900 1.921 1.00 86.81 101 LEU A N 1
ATOM 808 C CA . LEU A 1 101 ? -7.878 5.233 0.496 1.00 86.81 101 LEU A CA 1
ATOM 809 C C . LEU A 1 101 ? -6.593 5.890 -0.019 1.00 86.81 101 LEU A C 1
ATOM 811 O O . LEU A 1 101 ? -6.182 5.615 -1.146 1.00 86.81 101 LEU A O 1
ATOM 815 N N . ASN A 1 102 ? -5.928 6.713 0.798 1.00 89.69 102 ASN A N 1
ATOM 816 C CA . ASN A 1 102 ? -4.626 7.270 0.438 1.00 89.69 102 ASN A CA 1
ATOM 817 C C . ASN A 1 102 ? -3.554 6.173 0.305 1.00 89.69 102 ASN A C 1
ATOM 819 O O . ASN A 1 102 ? -2.840 6.133 -0.697 1.00 89.69 102 ASN A O 1
ATOM 823 N N . LEU A 1 103 ? -3.484 5.250 1.271 1.00 92.06 103 LEU A N 1
ATOM 824 C CA . LEU A 1 103 ? -2.582 4.096 1.211 1.00 92.06 103 LEU A CA 1
ATOM 825 C C . LEU A 1 103 ? -2.854 3.238 -0.036 1.00 92.06 103 LEU A C 1
ATOM 827 O O . LEU A 1 103 ? -1.931 2.925 -0.788 1.00 92.06 103 LEU A O 1
ATOM 831 N N . ASN A 1 104 ? -4.124 2.925 -0.296 1.00 88.19 104 ASN A N 1
ATOM 832 C CA . ASN A 1 104 ? -4.554 2.147 -1.454 1.00 88.19 104 ASN A CA 1
ATOM 833 C C . ASN A 1 104 ? -4.149 2.825 -2.777 1.00 88.19 104 ASN A C 1
ATOM 835 O O . ASN A 1 104 ? -3.537 2.208 -3.649 1.00 88.19 104 ASN A O 1
ATOM 839 N N . ARG A 1 105 ? -4.387 4.136 -2.900 1.00 86.94 105 ARG A N 1
ATOM 840 C CA . ARG A 1 105 ? -3.988 4.921 -4.076 1.00 86.94 105 ARG A CA 1
ATOM 841 C C . ARG A 1 105 ? -2.488 4.820 -4.360 1.00 86.94 105 ARG A C 1
ATOM 843 O O . ARG A 1 105 ? -2.112 4.674 -5.523 1.00 86.94 105 ARG A O 1
ATOM 850 N N . ILE A 1 106 ? -1.639 4.907 -3.334 1.00 90.62 106 ILE A N 1
ATOM 851 C CA . ILE A 1 106 ? -0.177 4.817 -3.479 1.00 90.62 106 ILE A CA 1
ATOM 852 C C . ILE A 1 106 ? 0.225 3.439 -4.021 1.00 90.62 106 ILE A C 1
ATOM 854 O O . ILE A 1 106 ? 0.982 3.358 -4.989 1.00 90.62 106 ILE A O 1
ATOM 858 N N . ILE A 1 107 ? -0.337 2.368 -3.453 1.00 89.31 107 ILE A N 1
ATOM 859 C CA . ILE A 1 107 ? -0.072 0.982 -3.867 1.00 89.31 107 ILE A CA 1
ATOM 860 C C . ILE A 1 107 ? -0.494 0.755 -5.324 1.00 89.31 107 ILE A C 1
ATOM 862 O O . ILE A 1 107 ? 0.297 0.253 -6.123 1.00 89.31 107 ILE A O 1
ATOM 866 N N . ILE A 1 108 ? -1.711 1.168 -5.697 1.00 83.81 108 ILE A N 1
ATOM 867 C CA . ILE A 1 108 ? -2.223 1.017 -7.068 1.00 83.81 108 ILE A CA 1
ATOM 868 C C . ILE A 1 108 ? -1.373 1.816 -8.058 1.00 83.81 108 ILE A C 1
ATOM 870 O O . ILE A 1 108 ? -1.013 1.296 -9.111 1.00 83.81 108 ILE A O 1
ATOM 874 N N . THR A 1 109 ? -1.021 3.061 -7.726 1.00 86.12 109 THR A N 1
ATOM 875 C CA . THR A 1 109 ? -0.208 3.920 -8.605 1.00 86.12 109 THR A CA 1
ATOM 876 C C . THR A 1 109 ? 1.127 3.258 -8.928 1.00 86.12 109 THR A C 1
ATOM 878 O O . THR A 1 109 ? 1.542 3.212 -10.086 1.00 86.12 109 THR A O 1
ATOM 881 N N . GLN A 1 110 ? 1.774 2.690 -7.913 1.00 89.62 110 GLN A N 1
ATOM 882 C CA . GLN A 1 110 ? 3.033 1.987 -8.090 1.00 89.62 110 GLN A CA 1
ATOM 883 C C . GLN A 1 110 ? 2.877 0.704 -8.898 1.00 89.62 110 GLN A C 1
ATOM 885 O O . GLN A 1 110 ? 3.690 0.420 -9.775 1.00 89.62 110 GLN A O 1
ATOM 890 N N . TYR A 1 111 ? 1.828 -0.068 -8.623 1.00 85.94 111 TYR A N 1
ATOM 891 C CA . TYR A 1 111 ? 1.540 -1.277 -9.381 1.00 85.94 111 TYR A CA 1
ATOM 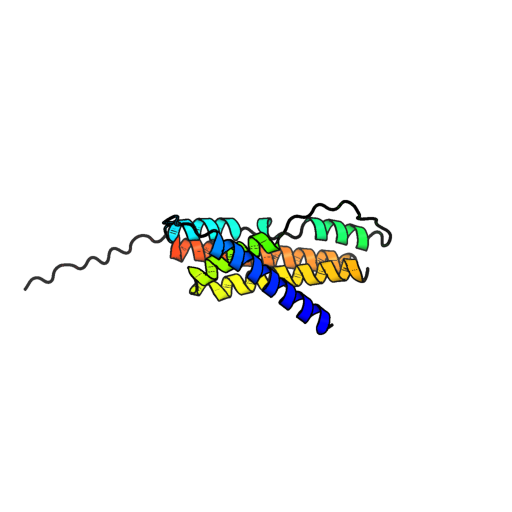892 C C . TYR A 1 111 ? 1.376 -0.981 -10.874 1.00 85.94 111 TYR A C 1
ATOM 894 O O . TYR A 1 111 ? 1.955 -1.677 -11.711 1.00 85.94 111 TYR A O 1
ATOM 902 N N . VAL A 1 112 ? 0.615 0.065 -11.210 1.00 83.81 112 VAL A N 1
ATOM 903 C CA . VAL A 1 112 ? 0.401 0.501 -12.595 1.00 83.81 112 VAL A CA 1
ATOM 904 C C . VAL A 1 112 ? 1.728 0.892 -13.238 1.00 83.81 112 VAL A C 1
ATOM 906 O O . VAL A 1 112 ? 2.049 0.377 -14.305 1.00 83.81 112 VAL A O 1
ATOM 909 N N . PHE A 1 113 ? 2.536 1.712 -12.563 1.00 86.38 113 PHE A N 1
ATOM 910 C CA . PHE A 1 113 ? 3.848 2.123 -13.066 1.00 86.38 113 PHE A CA 1
ATOM 911 C C . PHE A 1 113 ? 4.775 0.930 -13.357 1.00 86.38 113 PHE A C 1
ATOM 913 O O . PHE A 1 113 ? 5.351 0.837 -14.440 1.00 86.38 113 PHE A O 1
ATOM 920 N N . LEU A 1 114 ? 4.888 -0.022 -12.426 1.00 86.94 114 LEU A N 1
ATOM 921 C CA . LEU A 1 114 ? 5.701 -1.227 -12.627 1.00 86.94 114 LEU A CA 1
ATOM 922 C C . LEU A 1 114 ? 5.149 -2.102 -13.763 1.00 86.94 114 LEU A C 1
ATOM 924 O O . LEU A 1 114 ? 5.912 -2.651 -14.554 1.00 86.94 114 LEU A O 1
ATOM 928 N N . SER A 1 115 ? 3.826 -2.201 -13.886 1.00 82.38 115 SER A N 1
ATOM 929 C CA . SER A 1 115 ? 3.182 -2.949 -14.971 1.00 82.38 115 SER A CA 1
ATOM 930 C C . SER A 1 115 ? 3.461 -2.331 -16.342 1.00 82.38 115 SER A C 1
ATOM 932 O O . SER A 1 115 ? 3.718 -3.058 -17.300 1.00 82.38 115 SER A O 1
ATOM 934 N N . GLU A 1 116 ? 3.469 -1.001 -16.447 1.00 82.38 116 GLU A N 1
ATOM 935 C CA . GLU A 1 116 ? 3.817 -0.298 -17.686 1.00 82.38 116 GLU A CA 1
ATOM 936 C C . GLU A 1 116 ? 5.253 -0.587 -18.128 1.00 82.38 116 GLU A C 1
ATOM 938 O O . GLU A 1 116 ? 5.493 -0.761 -19.323 1.00 82.38 116 GLU A O 1
ATOM 943 N N . ILE A 1 117 ? 6.200 -0.697 -17.191 1.00 83.38 117 ILE A N 1
ATOM 944 C CA . ILE A 1 117 ? 7.583 -1.079 -17.506 1.00 83.38 117 ILE A CA 1
ATOM 945 C C . ILE A 1 117 ? 7.628 -2.488 -18.092 1.00 83.38 117 ILE A C 1
ATOM 947 O O . ILE A 1 117 ? 8.279 -2.692 -19.112 1.00 83.38 117 ILE A O 1
ATOM 951 N N . ILE A 1 118 ? 6.919 -3.439 -17.481 1.00 79.50 118 ILE A N 1
ATOM 952 C CA . ILE A 1 118 ? 6.892 -4.837 -17.931 1.00 79.50 118 ILE A CA 1
ATOM 953 C C . ILE A 1 118 ? 6.301 -4.958 -19.342 1.00 79.50 118 ILE A C 1
ATOM 955 O O . ILE A 1 118 ? 6.798 -5.736 -20.152 1.00 79.50 118 ILE A O 1
ATOM 959 N N . VAL A 1 119 ? 5.244 -4.197 -19.643 1.00 77.19 119 VAL A N 1
A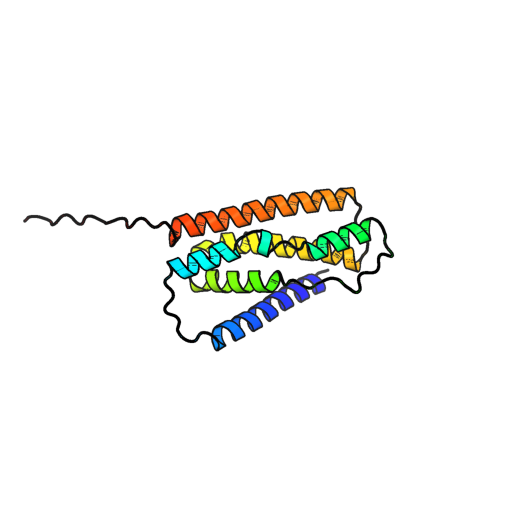TOM 960 C CA . VAL A 1 119 ? 4.551 -4.266 -20.939 1.00 77.19 119 VAL A CA 1
ATOM 961 C C . VAL A 1 119 ? 5.295 -3.491 -22.030 1.00 77.19 119 VAL A C 1
ATOM 963 O O . VAL A 1 119 ? 5.409 -3.979 -23.152 1.00 77.19 119 VAL A O 1
ATOM 966 N N . ASN A 1 120 ? 5.795 -2.290 -21.724 1.00 75.19 120 ASN A N 1
ATOM 967 C CA . ASN A 1 120 ? 6.298 -1.356 -22.737 1.00 75.19 120 ASN A CA 1
ATOM 968 C C . ASN A 1 120 ? 7.831 -1.257 -22.796 1.00 75.19 120 ASN A C 1
ATOM 970 O O . ASN A 1 120 ? 8.357 -0.658 -23.734 1.00 75.19 120 ASN A O 1
ATOM 974 N N . ASN A 1 121 ? 8.566 -1.815 -21.824 1.00 68.38 121 ASN A N 1
ATOM 975 C CA . ASN A 1 121 ? 10.033 -1.739 -21.732 1.00 68.38 121 ASN A CA 1
ATOM 976 C C . ASN A 1 121 ? 10.585 -0.305 -21.899 1.00 68.38 121 ASN A C 1
ATOM 978 O O . ASN A 1 121 ? 11.609 -0.080 -22.559 1.00 68.38 121 ASN A O 1
ATOM 982 N N . SER A 1 122 ? 9.883 0.688 -21.343 1.00 64.25 122 SER A N 1
ATOM 983 C CA . SER A 1 122 ? 10.092 2.099 -21.686 1.00 64.25 122 SER A CA 1
ATOM 984 C C . SER A 1 122 ? 10.165 3.018 -20.465 1.00 64.25 122 SER A C 1
ATOM 986 O O . SER A 1 122 ? 9.278 3.839 -20.253 1.00 64.25 122 SER A O 1
ATOM 988 N N . VAL A 1 123 ? 11.232 2.916 -19.671 1.00 80.06 123 VAL A N 1
ATOM 989 C CA . VAL A 1 123 ? 11.587 3.924 -18.654 1.00 80.06 123 VAL A CA 1
ATOM 990 C C . VAL A 1 123 ? 13.111 4.013 -18.552 1.00 80.06 123 VAL A C 1
ATOM 992 O O . VAL A 1 123 ? 13.797 2.993 -18.605 1.00 80.06 123 VAL A O 1
ATOM 995 N N . ALA A 1 124 ? 13.653 5.226 -18.420 1.00 83.88 124 ALA A N 1
ATOM 996 C CA . ALA A 1 124 ? 15.077 5.427 -18.156 1.00 83.88 124 ALA A CA 1
ATOM 997 C C . ALA A 1 124 ? 15.427 5.050 -16.705 1.00 83.88 124 ALA A C 1
ATOM 999 O O . ALA A 1 124 ? 14.671 5.348 -15.782 1.00 83.88 124 ALA A O 1
ATOM 1000 N N . GLU A 1 125 ? 16.602 4.461 -16.472 1.00 86.38 125 GLU A N 1
ATOM 1001 C CA . GLU A 1 125 ? 17.014 3.983 -15.141 1.00 86.38 125 GLU A CA 1
ATOM 1002 C C . GLU A 1 125 ? 16.961 5.060 -14.048 1.00 86.38 125 GLU A C 1
ATOM 1004 O O . GLU A 1 125 ? 16.518 4.800 -12.927 1.00 86.38 125 GLU A O 1
ATOM 1009 N N . SER A 1 126 ? 17.357 6.289 -14.375 1.00 88.06 126 SER A N 1
ATOM 1010 C CA . SER A 1 126 ? 17.308 7.420 -13.447 1.00 88.06 126 SER A CA 1
ATOM 1011 C C . SER A 1 126 ? 15.878 7.784 -13.034 1.00 88.06 126 SER A C 1
ATOM 1013 O O . SER A 1 126 ? 15.631 8.067 -11.861 1.00 88.06 126 SER A O 1
ATOM 1015 N N . GLU A 1 127 ? 14.926 7.736 -13.969 1.00 88.56 127 GLU A N 1
ATOM 1016 C CA . GLU A 1 127 ? 13.511 7.980 -13.688 1.00 88.56 127 GLU A CA 1
ATOM 1017 C C . GLU A 1 127 ? 12.909 6.847 -12.854 1.00 88.56 127 GLU A C 1
ATOM 1019 O O . GLU A 1 127 ? 12.207 7.118 -11.878 1.00 88.56 127 GLU A O 1
ATOM 1024 N N . PHE A 1 128 ? 13.239 5.595 -13.187 1.00 90.75 128 PHE A N 1
ATOM 1025 C CA . PHE A 1 128 ? 12.827 4.428 -12.412 1.00 90.75 128 PHE A CA 1
ATOM 1026 C C . PHE A 1 128 ? 13.274 4.562 -10.952 1.00 90.75 128 PHE A C 1
ATOM 1028 O O . PHE A 1 128 ? 12.439 4.566 -10.053 1.00 90.75 128 PHE A O 1
ATOM 1035 N N . ARG A 1 129 ? 14.573 4.784 -10.705 1.00 89.94 129 ARG A N 1
ATOM 1036 C CA . ARG A 1 129 ? 15.119 4.913 -9.342 1.00 89.94 129 ARG A CA 1
ATOM 1037 C C . ARG A 1 129 ? 14.496 6.063 -8.554 1.00 89.94 129 ARG A C 1
ATOM 1039 O O . ARG A 1 129 ? 14.270 5.921 -7.355 1.00 89.94 129 ARG A O 1
ATOM 1046 N N . LYS A 1 130 ? 14.218 7.193 -9.209 1.00 92.56 130 LYS A N 1
ATOM 1047 C CA . LYS A 1 130 ? 13.560 8.330 -8.559 1.00 92.56 130 LYS A CA 1
ATOM 1048 C C . LYS A 1 130 ? 12.144 7.962 -8.107 1.00 92.56 130 LYS A C 1
ATOM 1050 O O . LYS A 1 130 ? 11.842 8.088 -6.925 1.00 92.56 130 LYS A O 1
ATOM 1055 N N . ARG A 1 131 ? 11.309 7.455 -9.021 1.00 89.81 131 ARG A N 1
ATOM 1056 C CA . ARG A 1 131 ? 9.917 7.084 -8.715 1.00 89.81 131 ARG A CA 1
ATOM 1057 C C . ARG A 1 131 ? 9.824 5.981 -7.659 1.00 89.81 131 ARG A C 1
ATOM 1059 O O . ARG A 1 131 ? 8.958 6.037 -6.796 1.00 89.81 131 ARG A O 1
ATOM 1066 N N . GLU A 1 132 ? 10.750 5.027 -7.684 1.00 89.62 132 GLU A N 1
ATOM 1067 C CA . GLU A 1 132 ? 10.864 3.966 -6.679 1.00 89.62 132 GLU A CA 1
ATOM 1068 C C . GLU A 1 132 ? 11.103 4.500 -5.262 1.00 89.62 132 GLU A C 1
ATOM 1070 O O . GLU A 1 132 ? 10.495 4.025 -4.299 1.00 89.62 132 GLU A O 1
ATOM 1075 N N . ASN A 1 133 ? 11.992 5.486 -5.129 1.00 90.69 133 ASN A N 1
ATOM 1076 C CA . ASN A 1 133 ? 12.265 6.121 -3.844 1.00 90.69 133 ASN A CA 1
ATOM 1077 C C . ASN A 1 133 ? 11.057 6.937 -3.370 1.00 90.69 133 ASN A C 1
ATOM 1079 O O . ASN A 1 133 ? 10.643 6.788 -2.220 1.00 90.69 133 ASN A O 1
ATOM 1083 N N . ASP A 1 134 ? 10.457 7.726 -4.266 1.00 92.00 134 ASP A N 1
ATOM 1084 C CA . ASP A 1 134 ? 9.274 8.538 -3.963 1.00 92.00 134 ASP A CA 1
ATOM 1085 C C . ASP A 1 134 ? 8.095 7.654 -3.508 1.00 92.00 134 ASP A C 1
ATOM 1087 O O . ASP A 1 134 ? 7.410 7.972 -2.529 1.00 92.00 134 ASP A O 1
ATOM 1091 N N . TYR A 1 135 ? 7.895 6.501 -4.158 1.00 93.12 135 TYR A N 1
ATOM 1092 C CA . TYR A 1 135 ? 6.917 5.497 -3.741 1.00 93.12 135 TYR A CA 1
ATOM 1093 C C . TYR A 1 135 ? 7.206 4.962 -2.344 1.00 93.12 135 TYR A C 1
ATOM 1095 O O . TYR A 1 135 ? 6.311 4.955 -1.502 1.00 93.12 135 TYR A O 1
ATOM 1103 N N . GLN A 1 136 ? 8.436 4.508 -2.088 1.00 91.19 136 GLN A N 1
ATOM 1104 C CA . GLN A 1 136 ? 8.770 3.884 -0.811 1.00 91.19 136 GLN A CA 1
ATOM 1105 C C . GLN A 1 136 ? 8.553 4.857 0.350 1.00 91.19 136 GLN A C 1
ATOM 1107 O O . GLN A 1 136 ? 7.977 4.474 1.369 1.00 91.19 136 GLN A O 1
ATOM 1112 N N . SER A 1 137 ? 8.968 6.115 0.185 1.00 94.75 137 SER A N 1
ATOM 1113 C CA . SER A 1 137 ? 8.723 7.171 1.166 1.00 94.75 137 SER A CA 1
ATOM 1114 C C . SER A 1 137 ? 7.228 7.391 1.394 1.00 94.75 137 SER A C 1
ATOM 1116 O O . SER A 1 137 ? 6.774 7.342 2.537 1.00 94.75 137 SER A O 1
ATOM 1118 N N . SER A 1 138 ? 6.453 7.537 0.315 1.00 95.19 138 SER A N 1
ATOM 1119 C CA . SER A 1 138 ? 5.003 7.757 0.387 1.00 95.19 138 SER A CA 1
ATOM 1120 C C . SER A 1 138 ? 4.265 6.582 1.041 1.00 95.19 138 SER A C 1
ATOM 1122 O O . SER A 1 138 ? 3.363 6.780 1.855 1.00 95.19 138 SER A O 1
ATOM 1124 N N . LEU A 1 139 ? 4.659 5.345 0.721 1.00 95.31 139 LEU A N 1
ATOM 1125 C CA . LEU A 1 139 ? 4.079 4.129 1.287 1.00 95.31 139 LEU A CA 1
ATOM 1126 C C . LEU A 1 139 ? 4.327 4.052 2.794 1.00 95.31 139 LEU A C 1
ATOM 1128 O O . LEU A 1 139 ? 3.401 3.765 3.551 1.00 95.31 139 LEU A O 1
ATOM 1132 N N . VAL A 1 140 ? 5.567 4.300 3.228 1.00 95.69 140 VAL A N 1
ATOM 1133 C CA . VAL A 1 140 ? 5.939 4.282 4.648 1.00 95.69 140 VAL A CA 1
ATOM 1134 C C . VAL A 1 140 ? 5.165 5.349 5.416 1.00 95.69 140 VAL A C 1
ATOM 1136 O O . VAL A 1 140 ? 4.629 5.048 6.483 1.00 95.69 140 VAL A O 1
ATOM 1139 N N . GLU A 1 141 ? 5.053 6.558 4.867 1.00 97.12 141 GLU A N 1
ATOM 1140 C CA . GLU A 1 141 ? 4.303 7.656 5.477 1.00 97.12 141 GLU A CA 1
ATOM 1141 C C . GLU A 1 141 ? 2.814 7.312 5.631 1.00 97.12 141 GLU A C 1
ATOM 1143 O O . GLU A 1 141 ? 2.277 7.378 6.738 1.00 97.12 141 GLU A O 1
ATOM 1148 N N . ALA A 1 142 ? 2.157 6.863 4.556 1.00 96.44 142 ALA A N 1
ATOM 1149 C CA . ALA A 1 142 ? 0.741 6.501 4.590 1.00 96.44 142 ALA A CA 1
ATOM 1150 C C . ALA A 1 142 ? 0.459 5.309 5.525 1.00 96.44 142 ALA A C 1
ATOM 1152 O O . ALA A 1 142 ? -0.507 5.333 6.290 1.00 96.44 142 ALA A O 1
ATOM 1153 N N . SER A 1 143 ? 1.331 4.295 5.508 1.00 96.38 143 SER A N 1
ATOM 1154 C CA . SER A 1 143 ? 1.305 3.158 6.437 1.00 96.38 143 SER A CA 1
ATOM 1155 C C . SER A 1 143 ? 1.400 3.635 7.887 1.00 96.38 143 SER A C 1
ATOM 1157 O O . SER A 1 143 ? 0.603 3.237 8.735 1.00 96.38 143 SER A O 1
ATOM 1159 N N . LEU A 1 144 ? 2.381 4.488 8.198 1.00 96.75 144 LEU A N 1
ATOM 1160 C CA . LEU A 1 144 ? 2.603 4.983 9.554 1.00 96.75 144 LEU A CA 1
ATOM 1161 C C . LEU A 1 144 ? 1.426 5.830 10.045 1.00 96.75 144 LEU A C 1
ATOM 1163 O O . LEU A 1 144 ? 0.993 5.661 11.183 1.00 96.75 144 LEU A O 1
ATOM 1167 N N . PHE A 1 145 ? 0.882 6.689 9.183 1.00 97.19 145 PHE A N 1
ATOM 1168 C CA . PHE A 1 145 ? -0.287 7.500 9.500 1.00 97.19 145 PHE A CA 1
ATOM 1169 C C . PHE A 1 145 ? -1.489 6.631 9.893 1.00 97.19 145 PHE A C 1
ATOM 1171 O O . PHE A 1 145 ? -2.023 6.783 10.991 1.00 97.19 145 PHE A O 1
ATOM 1178 N N . LEU A 1 146 ? -1.863 5.657 9.054 1.00 96.12 146 LEU A N 1
ATOM 1179 C CA . LEU A 1 146 ? -2.982 4.755 9.346 1.00 96.12 146 LEU A CA 1
ATOM 1180 C C . LEU A 1 146 ? -2.744 3.945 10.634 1.00 96.12 146 LEU A C 1
ATOM 1182 O O . LEU A 1 146 ? -3.656 3.761 11.440 1.00 96.12 146 LEU A O 1
ATOM 1186 N N . LYS A 1 147 ? -1.508 3.488 10.859 1.00 96.56 147 LYS A N 1
ATOM 1187 C CA . LYS A 1 147 ? -1.118 2.767 12.077 1.00 96.56 147 LYS A CA 1
ATOM 1188 C C . LYS A 1 147 ? -1.255 3.622 13.337 1.00 96.56 147 LYS A C 1
ATOM 1190 O O . LYS A 1 147 ? -1.742 3.119 14.350 1.00 96.56 147 LYS A O 1
ATOM 1195 N N . ASN A 1 148 ? -0.851 4.887 13.284 1.00 95.75 148 ASN A N 1
ATOM 1196 C CA . ASN A 1 148 ? -0.975 5.809 14.411 1.00 95.75 148 ASN A CA 1
ATOM 1197 C C . ASN A 1 148 ? -2.445 6.093 14.731 1.00 95.75 148 ASN A C 1
ATOM 1199 O O . ASN A 1 148 ? -2.841 5.976 15.888 1.00 95.75 148 ASN A O 1
ATOM 1203 N N . GLU A 1 149 ? -3.269 6.339 13.713 1.00 95.69 149 GLU A N 1
ATOM 1204 C CA . GLU A 1 149 ? -4.713 6.521 13.880 1.00 95.69 149 GLU A CA 1
ATOM 1205 C C . GLU A 1 149 ? -5.372 5.298 14.543 1.00 95.69 149 GLU A C 1
ATOM 1207 O O . GLU A 1 149 ? -6.144 5.437 15.495 1.00 95.69 149 GLU A O 1
ATOM 1212 N N . LEU A 1 150 ? -5.020 4.081 14.103 1.00 94.88 150 LEU A N 1
ATOM 1213 C CA . LEU A 1 150 ? -5.490 2.836 14.721 1.00 94.88 150 LEU A CA 1
ATOM 1214 C C . LEU A 1 150 ? -5.075 2.734 16.196 1.00 94.88 150 LEU A C 1
ATOM 1216 O O . LEU A 1 150 ? -5.883 2.349 17.053 1.00 94.88 150 LEU A O 1
ATOM 1220 N N . ILE A 1 151 ? -3.826 3.097 16.504 1.00 93.75 151 ILE A N 1
ATOM 1221 C CA . ILE A 1 151 ? -3.314 3.104 17.874 1.00 93.75 151 ILE A CA 1
ATOM 1222 C C . ILE A 1 151 ? -4.109 4.078 18.740 1.00 93.75 151 ILE A C 1
ATOM 1224 O O . ILE A 1 151 ? -4.638 3.678 19.780 1.00 93.75 151 ILE A O 1
ATOM 1228 N N . GLU A 1 152 ? -4.180 5.340 18.329 1.00 92.44 152 GLU A N 1
ATOM 1229 C CA . GLU A 1 152 ? -4.743 6.427 19.124 1.00 92.44 152 GLU A CA 1
ATOM 1230 C C . GLU A 1 152 ? -6.238 6.239 19.366 1.00 92.44 152 GLU A C 1
ATOM 1232 O O . GLU A 1 152 ? -6.714 6.394 20.495 1.00 92.44 152 GLU A O 1
ATOM 1237 N N . LYS A 1 153 ? -6.976 5.847 18.324 1.00 91.75 153 LYS A N 1
ATOM 1238 C CA . LYS A 1 153 ? -8.435 5.784 18.375 1.00 91.75 153 LYS A CA 1
ATOM 1239 C C . LYS A 1 153 ? -8.983 4.471 18.912 1.00 91.75 153 LYS A C 1
ATOM 1241 O O . LYS A 1 153 ? -10.072 4.504 19.480 1.00 91.75 153 LYS A O 1
ATOM 1246 N N . TYR A 1 154 ? -8.277 3.340 18.785 1.00 92.06 154 TYR A N 1
ATOM 1247 C CA . TYR A 1 154 ? -8.866 2.023 19.094 1.00 92.06 154 TYR A CA 1
ATOM 1248 C C . TYR A 1 154 ? -8.007 1.104 19.968 1.00 92.06 154 TYR A C 1
ATOM 1250 O O . TYR A 1 154 ? -8.560 0.319 20.742 1.00 92.06 154 TYR A O 1
ATOM 1258 N N . ILE A 1 155 ? -6.674 1.174 19.898 1.00 89.38 155 ILE A N 1
ATOM 1259 C CA . ILE A 1 155 ? -5.801 0.267 20.672 1.00 89.38 155 ILE A CA 1
ATOM 1260 C C . ILE A 1 155 ? -5.493 0.846 22.056 1.00 89.38 155 ILE A C 1
ATOM 1262 O O . ILE A 1 155 ? -5.612 0.145 23.071 1.00 89.38 155 ILE A O 1
ATOM 1266 N N . ASN A 1 156 ? -5.134 2.129 22.101 1.00 87.44 156 ASN A N 1
ATOM 1267 C CA . ASN A 1 156 ? -4.690 2.844 23.294 1.00 87.44 156 ASN A CA 1
ATOM 1268 C C . ASN A 1 156 ? -5.771 3.744 23.897 1.00 87.44 156 ASN A C 1
ATOM 1270 O O . ASN A 1 156 ? -5.428 4.663 24.641 1.00 87.44 156 ASN A O 1
ATOM 1274 N N . GLN A 1 157 ? -7.061 3.469 23.654 1.00 69.44 157 GLN A N 1
ATOM 1275 C CA . GLN A 1 157 ? -8.142 4.137 24.383 1.00 69.44 157 GLN A CA 1
ATOM 1276 C C . GLN A 1 157 ? -7.962 3.915 25.892 1.00 69.44 157 GLN A C 1
ATOM 1278 O O . GLN A 1 157 ? -8.435 2.937 26.474 1.00 69.44 157 GLN A O 1
ATOM 1283 N N . LYS A 1 158 ? -7.275 4.843 26.563 1.00 54.50 158 LYS A N 1
ATOM 1284 C CA . LYS A 1 158 ? -7.407 5.005 28.003 1.00 54.50 158 LYS A CA 1
ATOM 1285 C C . LYS A 1 158 ? -8.869 5.350 28.214 1.00 54.50 158 LYS A C 1
ATOM 1287 O O . LYS A 1 158 ? -9.339 6.353 27.681 1.00 54.50 158 LYS A O 1
ATOM 1292 N N . ILE A 1 159 ? -9.579 4.503 28.957 1.00 48.50 159 ILE A N 1
ATOM 1293 C CA . ILE A 1 159 ? -10.950 4.759 29.393 1.00 48.50 159 ILE A CA 1
ATOM 1294 C C . ILE A 1 159 ? -10.952 6.171 29.985 1.00 48.50 159 ILE A C 1
ATOM 1296 O O . ILE A 1 159 ? -10.443 6.379 31.089 1.00 48.50 159 ILE A O 1
ATOM 1300 N N . ARG A 1 160 ? -11.496 7.157 29.261 1.00 44.72 160 ARG A N 1
ATOM 1301 C CA . ARG A 1 160 ? -11.901 8.421 29.871 1.00 44.72 160 ARG A CA 1
ATOM 1302 C C . ARG A 1 160 ? -13.060 8.043 30.780 1.00 44.72 160 ARG A C 1
ATOM 1304 O O . ARG A 1 160 ? -14.210 8.037 30.355 1.00 44.72 160 ARG A O 1
ATOM 1311 N N . LYS A 1 161 ? -12.751 7.634 32.015 1.00 39.84 161 LYS A N 1
ATOM 1312 C CA . LYS A 1 161 ? -13.747 7.531 33.077 1.00 39.84 161 LYS A CA 1
ATOM 1313 C C . LYS A 1 161 ? -14.281 8.943 33.249 1.00 39.84 161 LYS A C 1
ATOM 1315 O O . LYS A 1 161 ? -13.648 9.774 33.893 1.00 39.84 161 LYS A O 1
ATOM 1320 N N . ILE A 1 162 ? -15.417 9.222 32.621 1.00 45.88 162 ILE A N 1
ATOM 1321 C CA . ILE A 1 162 ? -16.254 10.348 32.995 1.00 45.88 162 ILE A CA 1
ATOM 1322 C C . ILE A 1 162 ? -16.638 10.050 34.445 1.00 45.88 162 ILE A C 1
ATOM 1324 O O . ILE A 1 162 ? -17.476 9.190 34.711 1.00 45.88 162 ILE A O 1
ATOM 1328 N N . PHE A 1 163 ? -15.948 10.682 35.393 1.00 45.38 163 PHE A N 1
ATOM 1329 C CA . PHE A 1 163 ? -16.403 10.754 36.772 1.00 45.38 163 PHE A CA 1
ATOM 1330 C C . PHE A 1 163 ? -17.691 11.579 36.748 1.00 45.38 163 PHE A C 1
ATOM 1332 O O . PHE A 1 163 ? -17.667 12.802 36.855 1.00 45.38 163 PHE A O 1
ATOM 1339 N N . LEU A 1 164 ? -18.828 10.910 36.561 1.00 43.22 164 LEU A N 1
ATOM 1340 C CA . LEU A 1 164 ? -20.112 11.455 36.972 1.00 43.22 164 LEU A CA 1
ATOM 1341 C C . LEU A 1 164 ? -20.076 11.499 38.503 1.00 43.22 164 LEU A C 1
ATOM 1343 O O . LEU A 1 164 ? -20.385 10.520 39.178 1.00 43.22 164 LEU A O 1
ATOM 1347 N N . LEU A 1 165 ? -19.602 12.621 39.046 1.00 42.94 165 LEU A N 1
ATOM 1348 C CA . LEU A 1 165 ? -19.781 12.946 40.456 1.00 42.94 165 LEU A CA 1
ATOM 1349 C C . LEU A 1 165 ? -21.291 12.951 40.750 1.00 42.94 165 LEU A C 1
ATOM 1351 O O . LEU A 1 165 ? -22.051 13.558 39.988 1.00 42.94 165 LEU A O 1
ATOM 1355 N N . PRO A 1 166 ? -21.752 12.292 41.825 1.00 49.56 166 PRO A N 1
ATOM 1356 C CA . PRO A 1 166 ? -23.158 12.324 42.185 1.00 49.56 166 PRO A CA 1
ATOM 1357 C C . PRO A 1 166 ? -23.533 13.756 42.577 1.00 49.56 166 PRO A C 1
ATOM 1359 O O . PRO A 1 166 ? -22.898 14.361 43.444 1.00 49.56 166 PRO A O 1
ATOM 1362 N N . ARG A 1 167 ? -24.573 14.303 41.938 1.00 48.06 167 ARG A N 1
ATOM 1363 C CA . ARG A 1 167 ? -25.237 15.518 42.418 1.00 48.06 167 ARG A CA 1
ATOM 1364 C C . ARG A 1 167 ? -25.786 15.222 43.813 1.00 48.06 167 ARG A C 1
ATOM 1366 O O . ARG A 1 167 ? -26.693 14.405 43.946 1.00 48.06 167 ARG A O 1
ATOM 1373 N N . LYS A 1 168 ? -25.230 15.870 44.837 1.00 50.84 168 LYS A N 1
ATOM 1374 C CA . LYS A 1 168 ? -25.900 15.987 46.133 1.00 50.84 168 LYS A CA 1
ATOM 1375 C C . LYS A 1 168 ? -27.006 17.035 45.989 1.00 50.84 168 LYS A C 1
ATOM 1377 O O . LYS A 1 168 ? -26.713 18.161 45.589 1.00 50.84 168 LYS A O 1
ATOM 1382 N N . ILE A 1 169 ? -28.241 16.608 46.240 1.00 58.09 169 ILE A N 1
ATOM 1383 C CA . ILE A 1 169 ? -29.367 17.464 46.635 1.00 58.09 169 ILE A CA 1
ATOM 1384 C C . ILE A 1 169 ? -29.260 17.641 48.148 1.00 58.09 169 ILE A C 1
ATOM 1386 O O . ILE A 1 169 ? -28.896 16.638 48.808 1.00 58.09 169 ILE A O 1
#

Radius of gyration: 20.39 Å; chains: 1; bounding box: 48×36×70 Å

Foldseek 3Di:
DVVVVVVVVVVLVVVLVVLVVVCVVPVPDDPDDLQNLLVLLLVLLPLVLLDPPQLLVVLLVCLVPVPDDDPDGDDDDSSNSLSSNVCSCVVRPVVCVVLSVQLVVLSVVVVVVSVCCVVPVDDHNVRSVVVVVVSSVSNNVSSVVSSVCSCVPRNVPPPPPPPPPDDDD

Organism: NCBI:txid453

pLDDT: mean 75.88, std 18.27, range [25.81, 97.19]

Sequence (169 aa):
MDNFITGFFTLIAALGAIFLKDHLENRKHLKTSLKQKAIEAYSLADSRNFTLAEMRVLCGKLVNDKNYSYTNLPKESVLENLAKLEILIIENFYDLNPAFLNLNRIIITQYVFLSEIIVNNSVAESEFRKRENDYQSSLVEASLFLKNELIEKYINQKIRKIFLLPRKI